Protein AF-A0A969AL25-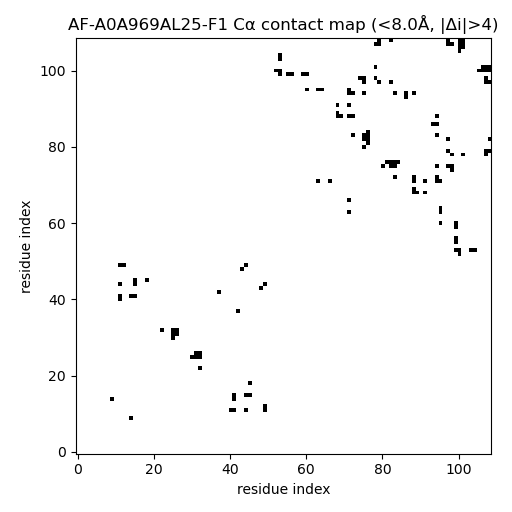F1 (afdb_monomer)

pLDDT: mean 87.38, std 8.8, range [52.94, 97.44]

Sequence (109 aa):
MDLLDPGERFDLKRYLAFADETIAAIRGRGRRVLIVGGTGLYLMGLLKGVFEGVPRDPALRERLAALPSTELHARLREVDPESAGRLHPNDRRRITRALEVFERAGRPL

Foldseek 3Di:
DDPDDPPDDDDLVNLLVVVVVVCCVQVVVVHDDDDDDDDPVNVCCNVPNDDPADDDDPVLLVVLVPDDLVVLLVVCCVQPVPVSVVDDSVPSVVSSSQVSRCVRVVHGD

Solvent-accessible surface area (backbone atoms only — not comparable to full-atom values): 6828 Å² total; per-residue (Å²): 137,83,90,66,61,94,87,57,92,80,51,68,69,60,51,44,55,54,48,52,56,51,49,50,59,40,44,76,69,78,44,87,87,83,90,79,84,76,58,72,69,52,54,45,32,68,76,72,48,70,84,87,63,74,77,88,53,69,71,58,50,54,62,57,65,75,46,53,46,68,58,52,37,51,54,33,38,77,69,30,48,68,58,41,73,73,46,59,54,84,46,51,72,61,50,52,49,40,48,54,33,24,78,73,68,78,42,65,123

Mean predicted aligned error: 8.53 Å

Secondary structure (DSSP, 8-state):
---S-TTS---HHHHHHHHHHHHHHHHHTT---------HHHHHHHHH---------HHHHHHHHTS-HHHHHHHHHHH-HHHHHHS-TT-HHHHHHHHHHHHHHSS--

Nearest PDB structures (foldseek):
  2zm5-assembly1_A  TM=8.257E-01  e=4.045E-06  Escherichia coli K-12
  3exa-assembly1_A  TM=4.984E-01  e=1.163E-05  Halalkalibacterium halodurans
  3d3q-assembly1_A  TM=4.489E-01  e=6.016E-05  Staphylococcus epidermidis ATCC 12228
  3eph-assembly1_A  TM=7.504E-01  e=3.881E-03  Saccharomyces cerevisiae

Radius of gyration: 18.37 Å; Cα contacts (8 Å, |Δi|>4): 78; chains: 1; bounding box: 35×25×52 Å

Structure (mmCIF, N/CA/C/O backbone):
data_AF-A0A969AL25-F1
#
_entry.id   AF-A0A969AL25-F1
#
loop_
_atom_site.group_PDB
_atom_site.id
_atom_site.type_symbol
_atom_site.label_atom_id
_atom_site.label_alt_id
_atom_site.label_comp_id
_atom_site.label_asym_id
_atom_site.label_entity_id
_atom_site.label_seq_id
_atom_site.pdbx_PDB_ins_code
_atom_site.Cartn_x
_atom_site.Cartn_y
_atom_site.Cartn_z
_atom_site.occupancy
_atom_site.B_iso_or_equiv
_atom_site.auth_seq_id
_atom_site.auth_comp_id
_atom_site.auth_asym_id
_atom_site.auth_atom_id
_atom_site.pdbx_PDB_model_num
ATOM 1 N N . MET A 1 1 ? 3.777 3.724 23.782 1.00 52.94 1 MET A N 1
ATOM 2 C CA . MET A 1 1 ? 2.806 2.711 23.320 1.00 52.94 1 MET A CA 1
ATOM 3 C C . MET A 1 1 ? 3.558 1.922 22.278 1.00 52.94 1 MET A C 1
ATOM 5 O O . MET A 1 1 ? 3.715 2.421 21.173 1.00 52.94 1 MET A O 1
ATOM 9 N N . ASP A 1 2 ? 4.089 0.771 22.677 1.00 71.19 2 ASP A N 1
ATOM 10 C CA . ASP A 1 2 ? 5.004 -0.042 21.873 1.00 71.19 2 ASP A CA 1
ATOM 11 C C . ASP A 1 2 ? 4.269 -1.323 21.488 1.00 71.19 2 ASP A C 1
ATOM 13 O O . ASP A 1 2 ? 4.306 -2.323 22.195 1.00 71.19 2 ASP A O 1
ATOM 17 N N . LEU A 1 3 ? 3.469 -1.229 20.426 1.00 72.62 3 LEU A N 1
ATOM 18 C CA . LEU A 1 3 ? 2.634 -2.338 19.953 1.00 72.62 3 LEU A CA 1
ATOM 19 C C . LEU A 1 3 ? 3.408 -3.332 19.079 1.00 72.62 3 LEU A C 1
ATOM 21 O O . LEU A 1 3 ? 2.911 -4.429 18.846 1.00 72.62 3 LEU A O 1
ATOM 25 N N . LEU A 1 4 ? 4.558 -2.925 18.538 1.00 79.06 4 LEU A N 1
ATOM 26 C CA . LEU A 1 4 ? 5.307 -3.663 17.524 1.00 79.06 4 LEU A CA 1
ATOM 27 C C . LEU A 1 4 ? 6.799 -3.415 17.703 1.00 79.06 4 LEU A C 1
ATOM 29 O O . LEU A 1 4 ? 7.208 -2.300 18.042 1.00 79.06 4 LEU A O 1
ATOM 33 N N . ASP A 1 5 ? 7.598 -4.426 17.380 1.00 84.44 5 ASP A N 1
ATOM 34 C CA . ASP A 1 5 ? 9.040 -4.259 17.252 1.00 84.44 5 ASP A CA 1
ATOM 35 C C . ASP A 1 5 ? 9.383 -3.383 16.031 1.00 84.44 5 ASP A C 1
ATOM 37 O O . ASP A 1 5 ? 8.709 -3.466 14.999 1.00 84.44 5 ASP A O 1
ATOM 41 N N . PRO A 1 6 ? 10.470 -2.588 16.065 1.00 78.50 6 PRO A N 1
ATOM 42 C CA . PRO A 1 6 ? 10.854 -1.712 14.951 1.00 78.50 6 PRO A CA 1
ATOM 43 C C . PRO A 1 6 ? 11.086 -2.431 13.611 1.00 78.50 6 PRO A C 1
ATOM 45 O O . PRO A 1 6 ? 11.002 -1.811 12.551 1.00 78.50 6 PRO A O 1
ATOM 48 N N . GLY A 1 7 ? 11.405 -3.730 13.646 1.00 81.12 7 GLY A N 1
ATOM 49 C CA . GLY A 1 7 ? 11.594 -4.561 12.453 1.00 81.12 7 GLY A CA 1
ATOM 50 C C . GLY A 1 7 ? 10.297 -5.134 11.878 1.00 81.12 7 GLY A C 1
ATOM 51 O O . GLY A 1 7 ? 10.303 -5.706 10.784 1.00 81.12 7 GLY A O 1
ATOM 52 N N . GLU A 1 8 ? 9.184 -5.005 12.594 1.00 80.56 8 GLU A N 1
ATOM 53 C CA . GLU A 1 8 ? 7.931 -5.618 12.202 1.00 80.56 8 GLU A CA 1
ATOM 54 C C . GLU A 1 8 ? 7.212 -4.775 11.144 1.00 80.56 8 GLU A C 1
ATOM 56 O O . GLU A 1 8 ? 7.039 -3.560 11.264 1.00 80.56 8 GLU A O 1
ATOM 61 N N . ARG A 1 9 ? 6.756 -5.423 10.066 1.00 78.62 9 ARG A N 1
ATOM 62 C CA . ARG A 1 9 ? 5.987 -4.719 9.038 1.00 78.62 9 ARG A CA 1
ATOM 63 C C . ARG A 1 9 ? 4.616 -4.347 9.582 1.00 78.62 9 ARG A C 1
ATOM 65 O O . ARG A 1 9 ? 3.813 -5.223 9.911 1.00 78.62 9 ARG A O 1
ATOM 72 N N . PHE A 1 10 ? 4.326 -3.053 9.559 1.00 81.69 10 PHE A N 1
ATOM 73 C CA . PHE A 1 10 ? 3.008 -2.520 9.858 1.00 81.69 10 PHE A CA 1
ATOM 74 C C . PHE A 1 10 ? 2.435 -1.802 8.647 1.00 81.69 10 PHE A C 1
ATOM 76 O O . PHE A 1 10 ? 3.020 -0.849 8.131 1.00 81.69 10 PHE A O 1
ATOM 83 N N . ASP A 1 11 ? 1.300 -2.297 8.167 1.00 84.56 11 ASP A N 1
ATOM 84 C CA . ASP A 1 11 ? 0.579 -1.715 7.049 1.00 84.56 11 ASP A CA 1
ATOM 85 C C . ASP A 1 11 ? -0.826 -1.275 7.466 1.00 84.56 11 ASP A C 1
ATOM 87 O O . ASP A 1 11 ? -1.283 -1.492 8.591 1.00 84.56 11 ASP A O 1
ATOM 91 N N . LEU A 1 12 ? -1.516 -0.629 6.527 1.00 85.38 12 LEU A N 1
ATOM 92 C CA . LEU A 1 12 ? -2.858 -0.109 6.746 1.00 85.38 12 LEU A CA 1
ATOM 93 C C . LEU A 1 12 ? -3.847 -1.207 7.160 1.00 85.38 12 LEU A C 1
ATOM 95 O O . LEU A 1 12 ? -4.712 -0.956 7.990 1.00 85.38 12 LEU A O 1
ATOM 99 N N . LYS A 1 13 ? -3.714 -2.424 6.619 1.00 85.19 13 LYS A N 1
ATOM 100 C CA . LYS A 1 13 ? -4.631 -3.523 6.931 1.00 85.19 13 LYS A CA 1
ATOM 101 C C . LYS A 1 13 ? -4.476 -3.957 8.387 1.00 85.19 13 LYS A C 1
ATOM 103 O O . LYS A 1 13 ? -5.483 -4.093 9.078 1.00 85.19 13 LYS A O 1
ATOM 108 N N . ARG A 1 14 ? -3.235 -4.118 8.867 1.00 87.62 14 ARG A N 1
ATOM 109 C CA . ARG A 1 14 ? -2.975 -4.420 10.286 1.00 87.62 14 ARG A CA 1
ATOM 110 C C . ARG A 1 14 ? -3.496 -3.310 11.193 1.00 87.62 14 ARG A C 1
ATOM 112 O O . ARG A 1 14 ? -4.154 -3.610 12.182 1.00 87.62 14 ARG A O 1
ATOM 119 N N . TYR A 1 15 ? -3.256 -2.046 10.845 1.00 89.19 15 TYR A N 1
ATOM 120 C CA . TYR A 1 15 ? -3.769 -0.924 11.630 1.00 89.19 15 TYR A CA 1
ATOM 12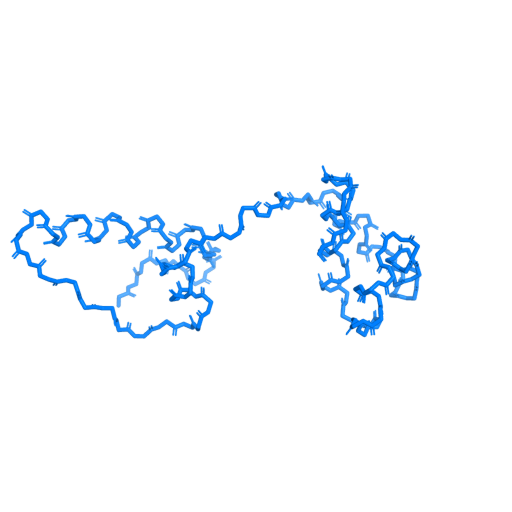1 C C . TYR A 1 15 ? -5.286 -0.944 11.789 1.00 89.19 15 TYR A C 1
ATOM 123 O O . TYR A 1 15 ? -5.770 -0.724 12.894 1.00 89.19 15 TYR A O 1
ATOM 131 N N . LEU A 1 16 ? -6.029 -1.207 10.714 1.00 89.50 16 LEU A N 1
ATOM 132 C CA . LEU A 1 16 ? -7.489 -1.205 10.776 1.00 89.50 16 LEU A CA 1
ATOM 133 C C . LEU A 1 16 ? -8.037 -2.331 11.637 1.00 89.50 16 LEU A C 1
ATOM 135 O O . LEU A 1 16 ? -8.919 -2.069 12.442 1.00 89.50 16 LEU A O 1
ATOM 139 N N . ALA A 1 17 ? -7.453 -3.529 11.554 1.00 89.69 17 ALA A N 1
ATOM 140 C CA . ALA A 1 17 ? -7.825 -4.626 12.443 1.00 89.69 17 ALA A CA 1
ATOM 141 C C . ALA A 1 17 ? -7.654 -4.232 13.923 1.00 89.69 17 ALA A C 1
ATOM 143 O O . ALA A 1 17 ? -8.592 -4.342 14.710 1.00 89.69 17 ALA A O 1
ATOM 144 N N . PHE A 1 18 ? -6.495 -3.667 14.286 1.00 90.75 18 PHE A N 1
ATOM 145 C CA . PHE A 1 18 ? -6.261 -3.175 15.649 1.00 90.75 18 PHE A CA 1
ATOM 146 C C . PHE A 1 18 ? -7.210 -2.039 16.044 1.00 90.75 18 PHE A C 1
ATOM 148 O O . PHE A 1 18 ? -7.676 -1.981 17.187 1.00 90.75 18 PHE A O 1
ATOM 155 N N . ALA A 1 19 ? -7.480 -1.111 15.125 1.00 91.38 19 ALA A N 1
ATOM 156 C CA . ALA A 1 19 ? -8.374 0.009 15.370 1.00 91.38 19 ALA A CA 1
ATOM 157 C C . ALA A 1 19 ? -9.806 -0.476 15.629 1.00 91.38 19 ALA A C 1
ATOM 159 O O . ALA A 1 19 ? -10.410 -0.039 16.607 1.00 91.38 19 ALA A O 1
ATOM 160 N N . ASP A 1 20 ? -10.319 -1.406 14.823 1.00 92.00 20 ASP A N 1
ATOM 161 C CA . ASP A 1 20 ? -11.667 -1.961 14.952 1.00 92.00 20 ASP A CA 1
ATOM 162 C C . ASP A 1 20 ? -11.850 -2.695 16.285 1.00 92.00 20 ASP A C 1
ATOM 164 O O . ASP A 1 20 ? -12.805 -2.416 17.018 1.00 92.00 20 ASP A O 1
ATOM 168 N N . GLU A 1 21 ? -10.896 -3.554 16.659 1.00 94.25 21 GLU A N 1
ATOM 169 C CA . GLU A 1 21 ? -10.892 -4.243 17.956 1.00 94.25 21 GLU A CA 1
ATOM 170 C C . GLU A 1 21 ? -10.889 -3.246 19.125 1.00 94.25 21 GLU A C 1
ATOM 172 O O . GLU A 1 21 ? -11.690 -3.343 20.062 1.00 94.25 21 GLU A O 1
ATOM 177 N N . THR A 1 22 ? -10.028 -2.229 19.049 1.00 93.69 22 THR A N 1
ATOM 178 C CA . THR A 1 22 ? -9.902 -1.203 20.092 1.00 93.69 22 THR A CA 1
ATOM 179 C C . THR A 1 22 ? -11.173 -0.357 20.205 1.00 93.69 22 THR A C 1
ATOM 181 O O . THR A 1 22 ? -11.648 -0.076 21.311 1.00 93.69 22 THR A O 1
ATOM 184 N N . ILE A 1 23 ? -11.763 0.031 19.072 1.00 94.56 23 ILE A N 1
ATOM 185 C CA . ILE A 1 23 ? -13.012 0.796 19.005 1.00 94.56 23 ILE A CA 1
ATOM 186 C C . ILE A 1 23 ? -14.156 -0.011 19.615 1.00 94.56 23 ILE A C 1
ATOM 188 O O . ILE A 1 23 ? -14.901 0.526 20.442 1.00 94.56 23 ILE A O 1
ATOM 192 N N . ALA A 1 24 ? -14.280 -1.291 19.254 1.00 95.31 24 ALA A N 1
ATOM 193 C CA . ALA A 1 24 ? -15.292 -2.186 19.801 1.00 95.31 24 ALA A CA 1
ATOM 194 C C . ALA A 1 24 ? -15.149 -2.323 21.325 1.00 95.31 24 ALA A C 1
ATOM 196 O O . ALA A 1 24 ? -16.127 -2.140 22.052 1.00 95.31 24 ALA A O 1
ATOM 197 N N . ALA A 1 25 ? -13.928 -2.525 21.830 1.00 96.88 25 ALA A N 1
ATOM 198 C CA . ALA A 1 25 ? -13.658 -2.633 23.264 1.00 96.88 25 ALA A CA 1
ATOM 199 C C . ALA A 1 25 ? -13.945 -1.331 24.043 1.00 96.88 25 ALA A C 1
ATOM 201 O O . ALA A 1 25 ? -14.389 -1.360 25.193 1.00 96.88 25 ALA A O 1
ATOM 202 N N . ILE A 1 26 ? -13.691 -0.155 23.458 1.00 96.69 26 ILE A N 1
ATOM 203 C CA . ILE A 1 26 ? -14.030 1.140 24.077 1.00 96.69 26 ILE A CA 1
ATOM 204 C C . ILE A 1 26 ? -15.550 1.346 24.103 1.00 96.69 26 ILE A C 1
ATOM 206 O O . ILE A 1 26 ? -16.102 1.710 25.146 1.00 96.69 26 ILE A O 1
ATOM 210 N N . ARG A 1 27 ? -16.234 1.073 22.987 1.00 96.19 27 ARG A N 1
ATOM 211 C CA . ARG A 1 27 ? -17.694 1.205 22.881 1.00 96.19 27 ARG A CA 1
ATOM 212 C C . ARG A 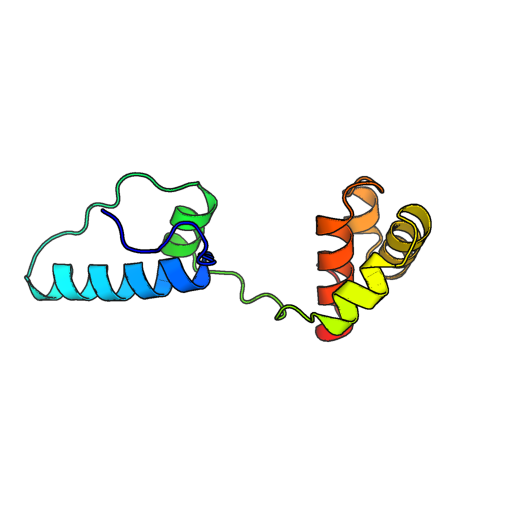1 27 ? -18.431 0.220 23.783 1.00 96.19 27 ARG A C 1
ATOM 214 O O . ARG A 1 27 ? -19.395 0.618 24.426 1.00 96.19 27 ARG A O 1
ATOM 221 N N . GLY A 1 28 ? -17.937 -1.013 23.911 1.00 97.25 28 GLY A N 1
ATOM 222 C CA . GLY A 1 28 ? -18.481 -2.023 24.826 1.00 97.25 28 GLY A CA 1
ATOM 223 C C . GLY A 1 28 ? -18.444 -1.599 26.298 1.00 97.25 28 GLY A C 1
ATOM 224 O O . GLY A 1 28 ?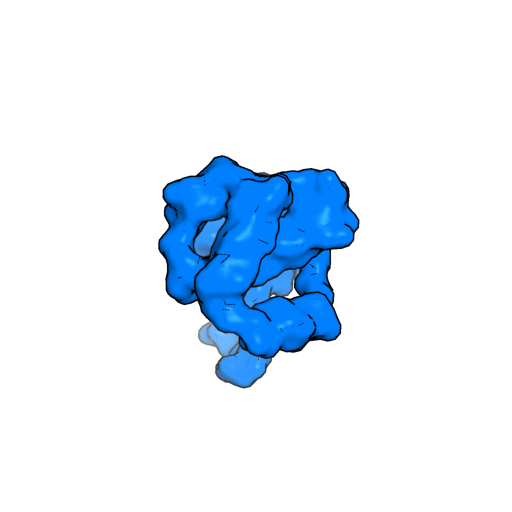 -19.259 -2.048 27.094 1.00 97.25 28 GLY A O 1
ATOM 225 N N . ARG A 1 29 ? -17.557 -0.660 26.657 1.00 97.44 29 ARG A N 1
ATOM 226 C CA . ARG A 1 29 ? -17.494 -0.028 27.988 1.00 97.44 29 ARG A CA 1
ATOM 227 C C . ARG A 1 29 ? -18.362 1.235 28.111 1.00 97.44 29 ARG A C 1
ATOM 229 O O . ARG A 1 29 ? -18.221 1.976 29.082 1.00 97.44 29 ARG A O 1
ATOM 236 N N . GLY A 1 30 ? -19.204 1.536 27.118 1.00 97.00 30 GLY A N 1
ATOM 237 C CA . GLY A 1 30 ? -20.063 2.726 27.089 1.00 97.00 30 GLY A CA 1
ATOM 238 C C . GLY A 1 30 ? -19.303 4.046 26.916 1.00 97.00 30 GLY A C 1
ATOM 239 O O . GLY A 1 30 ? -19.801 5.104 27.300 1.00 97.00 30 GLY A O 1
ATOM 240 N N . ARG A 1 31 ? -18.072 4.013 26.387 1.00 97.12 31 ARG A N 1
ATOM 241 C CA . ARG A 1 31 ? -17.225 5.203 26.212 1.00 97.12 31 ARG A CA 1
ATOM 242 C C . ARG A 1 31 ? -17.164 5.635 24.747 1.00 97.12 31 ARG A C 1
ATOM 244 O O . ARG A 1 31 ? -17.319 4.833 23.829 1.00 97.12 31 ARG A O 1
ATOM 251 N N . ARG A 1 32 ? -16.906 6.929 24.531 1.00 94.94 32 ARG A N 1
ATOM 252 C CA . ARG A 1 32 ? -16.650 7.496 23.197 1.00 94.94 32 ARG A CA 1
ATOM 253 C C . ARG A 1 32 ? -15.186 7.295 22.809 1.00 94.94 32 ARG A C 1
ATOM 255 O O . ARG A 1 32 ? -14.308 7.369 23.663 1.00 94.94 32 ARG A O 1
ATOM 262 N N . VAL A 1 33 ? -14.942 7.076 21.519 1.00 93.81 33 VAL A N 1
ATOM 263 C CA . VAL A 1 33 ? -13.594 6.950 20.952 1.00 93.81 33 VAL A CA 1
ATOM 264 C C . VAL A 1 33 ? -13.113 8.321 20.485 1.00 93.81 33 VAL A C 1
ATOM 266 O O . VAL A 1 33 ? -13.838 9.011 19.770 1.00 93.81 33 VAL A O 1
ATOM 269 N N . LEU A 1 34 ? -11.886 8.686 20.854 1.00 92.12 34 LEU A N 1
ATOM 270 C CA . LEU A 1 34 ? -11.153 9.818 20.292 1.00 92.12 34 LEU A CA 1
ATOM 271 C C . LEU A 1 34 ? -9.899 9.278 19.598 1.00 92.12 34 LEU A C 1
ATOM 273 O O . LEU A 1 34 ? -9.071 8.637 20.239 1.00 92.12 34 LEU A O 1
ATOM 277 N N . ILE A 1 35 ? -9.773 9.530 18.297 1.00 88.56 35 ILE A N 1
ATOM 278 C CA . ILE A 1 35 ? -8.601 9.142 17.507 1.00 88.56 35 ILE A CA 1
ATOM 279 C C . ILE A 1 35 ? -7.662 10.347 17.457 1.00 88.56 35 ILE A C 1
ATOM 281 O O . ILE A 1 35 ? -8.077 11.433 17.056 1.00 88.56 35 ILE A O 1
ATOM 285 N N . VAL A 1 36 ? -6.411 10.158 17.878 1.00 88.81 36 VAL A N 1
ATOM 286 C CA . VAL A 1 36 ? -5.386 11.210 17.922 1.00 88.81 36 VAL A CA 1
ATOM 287 C C . VAL A 1 36 ? -4.168 10.753 17.123 1.00 88.81 36 VAL A C 1
ATOM 289 O O . VAL A 1 36 ? -3.689 9.636 17.302 1.00 88.81 36 VAL A O 1
ATOM 292 N N . GLY A 1 37 ? -3.657 11.626 16.255 1.00 83.69 37 GLY A N 1
ATOM 293 C CA . GLY A 1 37 ? -2.517 11.330 15.386 1.00 83.69 37 GLY A CA 1
ATOM 294 C C . GLY A 1 37 ? -2.883 10.526 14.133 1.00 83.69 37 GLY A C 1
ATOM 295 O O . GLY A 1 37 ? -4.032 10.510 13.694 1.00 83.69 37 GLY A O 1
ATOM 296 N N . GLY A 1 38 ? -1.872 9.874 13.552 1.00 70.25 38 GLY A N 1
ATOM 297 C CA . GLY A 1 38 ? -1.971 9.123 12.298 1.00 70.25 38 GLY A CA 1
ATOM 298 C C . GLY A 1 38 ? -1.499 9.923 11.080 1.00 70.25 38 GLY A C 1
ATOM 299 O O . GLY A 1 38 ? -1.682 11.134 10.990 1.00 70.25 38 GLY A O 1
ATOM 300 N N . THR A 1 39 ? -0.876 9.241 10.117 1.00 72.62 39 THR A N 1
ATOM 301 C CA . THR A 1 39 ? -0.661 9.823 8.783 1.00 72.62 39 THR A CA 1
ATOM 302 C C . THR A 1 39 ? -1.977 9.769 8.007 1.00 72.62 39 THR A C 1
ATOM 304 O O . THR A 1 39 ? -2.786 8.866 8.227 1.00 72.62 39 THR A O 1
ATOM 307 N N . GLY A 1 40 ? -2.210 10.719 7.093 1.00 79.62 40 GLY A N 1
ATOM 308 C CA . GLY A 1 40 ? -3.503 10.870 6.408 1.00 79.62 40 GLY A CA 1
ATOM 309 C C . GLY A 1 40 ? -4.051 9.575 5.793 1.00 79.62 40 GLY A C 1
ATOM 310 O O . GLY A 1 40 ? -5.252 9.346 5.833 1.00 79.62 40 GLY A O 1
ATOM 311 N N . LEU A 1 41 ? -3.177 8.679 5.320 1.00 81.94 41 LEU A N 1
ATOM 312 C CA . LEU A 1 41 ? -3.553 7.364 4.792 1.00 81.94 41 LEU A CA 1
ATOM 313 C C . LEU A 1 41 ? -4.299 6.482 5.812 1.00 81.94 41 LEU A C 1
ATOM 315 O O . LEU A 1 41 ? -5.273 5.829 5.452 1.00 81.94 41 LEU A O 1
ATOM 319 N N . TYR A 1 42 ? -3.850 6.460 7.067 1.00 86.00 42 TYR A N 1
ATOM 320 C CA . TYR A 1 42 ? -4.393 5.588 8.111 1.00 86.00 42 TYR A CA 1
ATOM 321 C C . TYR A 1 42 ? -5.766 6.062 8.572 1.00 86.00 42 TYR A C 1
ATOM 323 O O . TYR A 1 42 ? -6.710 5.277 8.631 1.00 86.00 42 TYR A O 1
ATOM 331 N N . LEU A 1 43 ? -5.895 7.372 8.799 1.00 85.81 43 LEU A N 1
ATOM 332 C CA . LEU A 1 43 ? -7.177 7.982 9.130 1.00 85.81 43 LEU A CA 1
ATOM 333 C C . LEU A 1 43 ? -8.176 7.827 7.978 1.00 85.81 43 LEU A C 1
ATOM 335 O O . LEU A 1 43 ? -9.336 7.497 8.204 1.00 85.81 43 LEU A O 1
ATOM 339 N N . MET A 1 44 ? -7.723 8.007 6.736 1.00 83.19 44 MET A N 1
ATOM 340 C CA . MET A 1 44 ? -8.565 7.800 5.558 1.00 83.19 44 MET A CA 1
ATOM 341 C C . MET A 1 44 ? -9.026 6.351 5.428 1.00 83.19 44 MET A C 1
ATOM 343 O O . MET A 1 44 ? -10.205 6.133 5.170 1.00 83.19 44 MET A O 1
ATOM 347 N N . GLY A 1 45 ? -8.141 5.377 5.654 1.00 85.06 45 GLY A N 1
ATOM 348 C CA . GLY A 1 45 ? -8.521 3.965 5.661 1.00 85.06 45 GLY A CA 1
ATOM 349 C C . GLY A 1 45 ? -9.556 3.639 6.738 1.00 85.06 45 GLY A C 1
ATOM 350 O O . GLY A 1 45 ? -10.472 2.869 6.481 1.00 85.06 45 GLY A O 1
ATOM 351 N N . LEU A 1 46 ? -9.460 4.265 7.914 1.00 87.00 46 LEU A N 1
ATOM 352 C CA . LEU A 1 46 ? -10.402 4.038 9.014 1.00 87.00 46 LEU A CA 1
ATOM 353 C C . LEU A 1 46 ? -11.770 4.674 8.754 1.00 87.00 46 LEU A C 1
ATOM 355 O O . LEU A 1 46 ? -12.798 4.104 9.098 1.00 87.00 46 LEU A O 1
ATOM 359 N N . LEU A 1 47 ? -11.788 5.856 8.138 1.00 84.50 47 LEU A N 1
ATOM 360 C CA . LEU A 1 47 ? -13.025 6.588 7.863 1.00 84.50 47 LEU A CA 1
ATOM 361 C C . LEU A 1 47 ? -13.738 6.116 6.593 1.00 84.50 47 LEU A C 1
ATOM 363 O O . LEU A 1 47 ? -14.960 6.211 6.518 1.00 84.50 47 LEU A O 1
ATOM 367 N N . LYS A 1 48 ? -12.990 5.676 5.575 1.00 81.19 48 LYS A N 1
ATOM 368 C CA . LYS A 1 48 ? -13.521 5.376 4.234 1.00 81.19 48 LYS A CA 1
ATOM 369 C C . LYS A 1 48 ? -13.357 3.915 3.813 1.00 81.19 48 LYS A C 1
ATOM 371 O O . LYS A 1 48 ? -13.770 3.565 2.711 1.00 81.19 48 LYS A O 1
ATOM 376 N N . GLY A 1 49 ? -12.764 3.079 4.663 1.00 71.62 49 GLY A N 1
ATOM 377 C CA . GLY A 1 49 ? -12.325 1.740 4.290 1.00 71.62 49 GLY A CA 1
ATOM 378 C C . GLY A 1 49 ? -11.057 1.765 3.431 1.00 71.62 49 GLY A C 1
ATOM 379 O O . GLY A 1 49 ? -10.577 2.816 2.994 1.00 71.62 49 GLY A O 1
ATOM 380 N N . VAL A 1 50 ? -10.492 0.584 3.183 1.00 67.88 50 VAL A N 1
ATOM 381 C CA . VAL A 1 50 ? -9.364 0.423 2.255 1.00 67.88 50 VAL A CA 1
ATOM 382 C C . VAL A 1 50 ? -9.906 0.002 0.907 1.00 67.88 50 VAL A C 1
ATOM 384 O O . VAL A 1 50 ? -10.755 -0.880 0.826 1.00 67.88 50 VAL A O 1
ATOM 387 N N . PHE A 1 51 ? -9.357 0.568 -0.163 1.00 64.62 51 PHE A N 1
ATOM 388 C CA . PHE A 1 51 ? -9.467 -0.073 -1.463 1.00 64.62 51 PHE A CA 1
ATOM 389 C C . PHE A 1 51 ? -8.814 -1.458 -1.361 1.00 64.62 51 PHE A C 1
ATOM 391 O O . PHE A 1 51 ? -7.598 -1.547 -1.165 1.00 64.62 51 PHE A O 1
ATOM 398 N N . GLU A 1 52 ? -9.602 -2.531 -1.458 1.00 60.19 52 GLU A N 1
ATOM 399 C CA . GLU A 1 52 ? -9.098 -3.903 -1.551 1.00 60.19 52 GLU A CA 1
ATOM 400 C C . GLU A 1 52 ? -8.378 -4.077 -2.891 1.00 60.19 52 GLU A C 1
ATOM 402 O O . GLU A 1 52 ? -8.900 -4.582 -3.881 1.00 60.19 52 GLU A O 1
ATOM 407 N N . GLY A 1 53 ? -7.158 -3.553 -2.951 1.00 64.00 53 GLY A N 1
ATOM 408 C CA . GLY A 1 53 ? -6.306 -3.692 -4.110 1.00 64.00 53 GLY A CA 1
ATOM 409 C C . GLY A 1 53 ? -5.861 -5.139 -4.269 1.00 64.00 53 GLY A C 1
ATOM 410 O O . GLY A 1 53 ? -5.770 -5.898 -3.307 1.00 64.00 53 GLY A O 1
ATOM 411 N N . VAL A 1 54 ? -5.481 -5.479 -5.495 1.00 74.19 54 VAL A N 1
ATOM 412 C CA . VAL A 1 54 ? -4.825 -6.746 -5.825 1.00 74.19 54 VAL A CA 1
ATOM 413 C C . VAL A 1 54 ? -3.703 -7.059 -4.815 1.00 74.19 54 VAL A C 1
ATOM 415 O O . VAL A 1 54 ? -2.884 -6.166 -4.552 1.00 74.19 54 VAL A O 1
ATOM 418 N N . PRO A 1 55 ? -3.621 -8.282 -4.256 1.00 77.94 55 PRO A N 1
ATOM 419 C CA . PRO A 1 55 ? -2.517 -8.691 -3.391 1.00 77.94 55 PRO A CA 1
ATOM 420 C C . PRO A 1 55 ? -1.149 -8.499 -4.056 1.00 77.94 55 PRO A C 1
ATOM 422 O O . PRO A 1 55 ? -1.027 -8.511 -5.278 1.00 77.94 55 PRO A O 1
ATOM 425 N N . ARG A 1 56 ? -0.097 -8.323 -3.253 1.00 82.00 56 ARG A N 1
ATOM 426 C CA . ARG A 1 56 ? 1.264 -8.301 -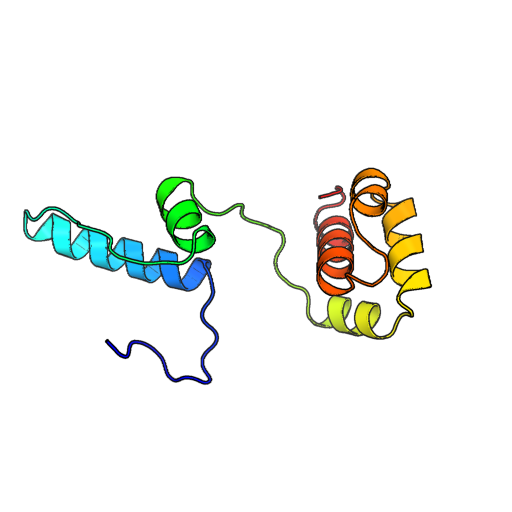3.803 1.00 82.00 56 ARG A CA 1
ATOM 427 C C . ARG A 1 56 ? 1.669 -9.684 -4.296 1.00 82.00 56 ARG A C 1
ATOM 429 O O . ARG A 1 56 ? 1.421 -10.667 -3.606 1.00 82.00 56 ARG A O 1
ATOM 436 N N . ASP A 1 57 ? 2.386 -9.719 -5.410 1.00 86.69 57 ASP A N 1
ATOM 437 C CA . ASP A 1 57 ? 3.017 -10.919 -5.949 1.00 86.69 57 ASP A CA 1
ATOM 438 C C . ASP A 1 57 ? 4.548 -10.768 -5.904 1.00 86.69 57 ASP A C 1
ATOM 440 O O . ASP A 1 57 ? 5.120 -10.022 -6.706 1.00 86.69 57 ASP A O 1
ATOM 444 N N . PRO A 1 58 ? 5.233 -11.437 -4.956 1.00 89.75 58 PRO A N 1
ATOM 445 C CA . PRO A 1 58 ? 6.685 -11.361 -4.833 1.00 89.75 58 PRO A CA 1
ATOM 446 C C . PRO A 1 58 ? 7.432 -11.797 -6.100 1.00 89.75 58 PRO A C 1
ATOM 448 O O . PRO A 1 58 ? 8.348 -11.096 -6.520 1.00 89.75 58 PRO A O 1
ATOM 451 N N . ALA A 1 59 ? 7.006 -12.888 -6.744 1.00 91.44 59 ALA A N 1
ATOM 452 C CA . ALA A 1 59 ? 7.684 -13.429 -7.922 1.00 91.44 59 ALA A CA 1
ATOM 453 C C . ALA A 1 59 ? 7.540 -12.491 -9.129 1.00 91.44 59 ALA A C 1
ATOM 455 O O . ALA A 1 59 ? 8.499 -12.246 -9.866 1.00 91.44 59 ALA A O 1
ATOM 456 N N . LEU A 1 60 ? 6.354 -11.899 -9.305 1.00 90.50 60 LEU A N 1
ATOM 457 C CA . LEU A 1 60 ? 6.149 -10.870 -10.323 1.00 90.50 60 LEU A CA 1
ATOM 458 C C . LEU A 1 60 ? 7.002 -9.628 -10.044 1.00 90.50 60 LEU A C 1
ATOM 460 O O . LEU A 1 60 ? 7.623 -9.077 -10.952 1.00 90.50 60 LEU A O 1
ATOM 464 N N . ARG A 1 61 ? 7.076 -9.188 -8.785 1.00 92.62 61 ARG A N 1
ATOM 465 C CA . ARG A 1 61 ? 7.889 -8.027 -8.405 1.00 92.62 61 ARG A CA 1
ATOM 466 C C . ARG A 1 61 ? 9.373 -8.248 -8.642 1.00 92.62 61 ARG A C 1
ATOM 468 O O . ARG A 1 61 ? 10.028 -7.310 -9.079 1.00 92.62 61 ARG A O 1
ATOM 475 N N . GLU A 1 62 ? 9.891 -9.443 -8.387 1.00 93.81 62 GLU A N 1
ATOM 476 C CA . GLU A 1 62 ? 11.283 -9.789 -8.692 1.00 93.81 62 GLU A CA 1
ATOM 477 C C . GLU A 1 62 ? 11.552 -9.739 -10.197 1.00 93.81 62 GLU A C 1
ATOM 479 O O . GLU A 1 62 ? 12.494 -9.073 -10.632 1.00 93.81 62 GLU A O 1
ATOM 484 N N . ARG A 1 63 ? 10.668 -10.336 -11.007 1.00 93.00 63 ARG A N 1
ATOM 485 C CA . ARG A 1 63 ? 10.747 -10.254 -12.474 1.00 93.00 63 ARG A CA 1
ATOM 486 C C . ARG A 1 63 ? 10.747 -8.811 -12.975 1.00 93.00 63 ARG A C 1
ATOM 488 O O . ARG A 1 63 ? 11.567 -8.448 -13.810 1.00 93.00 63 ARG A O 1
ATOM 495 N N . LEU A 1 64 ? 9.834 -7.983 -12.467 1.00 92.06 64 LEU A N 1
ATOM 496 C CA . LEU A 1 64 ? 9.730 -6.573 -12.845 1.00 92.06 64 LEU A CA 1
ATOM 497 C C . LEU A 1 64 ? 10.921 -5.750 -12.331 1.00 92.06 64 LEU A C 1
ATOM 499 O O . LEU A 1 64 ? 11.363 -4.819 -13.001 1.00 92.06 64 LEU A O 1
ATOM 503 N N . ALA A 1 65 ? 11.475 -6.092 -11.167 1.00 90.56 65 ALA A N 1
ATOM 504 C CA . ALA A 1 65 ? 12.632 -5.408 -10.600 1.00 90.56 65 ALA A CA 1
ATOM 505 C C . ALA A 1 65 ? 13.901 -5.591 -11.443 1.00 90.56 65 ALA A C 1
ATOM 507 O O . ALA A 1 65 ? 14.723 -4.674 -11.466 1.00 90.56 65 ALA A O 1
ATOM 508 N N . ALA A 1 66 ? 14.028 -6.712 -12.159 1.00 93.25 66 ALA A N 1
ATOM 509 C CA . ALA A 1 66 ? 15.141 -6.978 -13.068 1.00 93.25 66 ALA A CA 1
ATOM 510 C C . ALA A 1 66 ? 15.118 -6.114 -14.346 1.00 93.25 66 ALA A C 1
ATOM 512 O O . ALA A 1 66 ? 16.143 -5.984 -15.011 1.00 93.25 66 ALA A O 1
ATOM 513 N N . LEU A 1 67 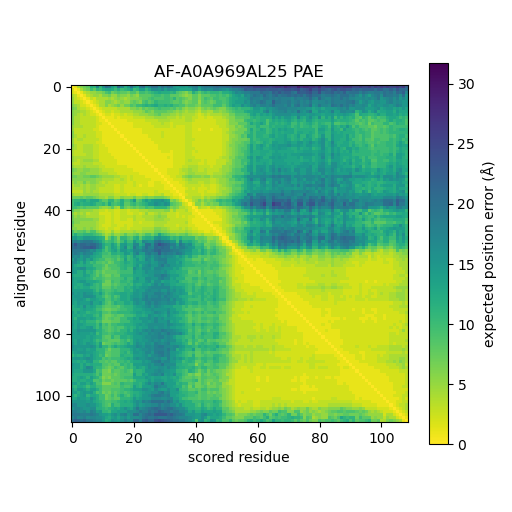? 13.978 -5.501 -14.690 1.00 91.69 67 LEU A N 1
ATOM 514 C CA . LEU A 1 67 ? 13.844 -4.707 -15.913 1.00 91.69 67 LEU A CA 1
ATOM 515 C C . LEU A 1 67 ? 14.384 -3.275 -15.743 1.00 91.69 67 LEU A C 1
ATOM 517 O O . LEU A 1 67 ? 14.148 -2.643 -14.701 1.00 91.69 67 LEU A O 1
ATOM 521 N N . PRO A 1 68 ? 15.028 -2.694 -16.774 1.00 93.62 68 PRO A N 1
ATOM 522 C CA . PRO A 1 68 ? 15.359 -1.272 -16.809 1.00 93.62 68 PRO A CA 1
ATOM 523 C C . PRO A 1 68 ? 14.113 -0.392 -16.637 1.00 93.62 68 PRO A C 1
ATOM 525 O O . PRO A 1 68 ? 13.016 -0.751 -17.056 1.00 93.62 68 PRO A O 1
ATOM 528 N N . SER A 1 69 ? 14.260 0.790 -16.030 1.00 91.12 69 SER A N 1
ATOM 529 C CA . SER A 1 69 ? 13.119 1.694 -15.779 1.00 91.12 69 SER A CA 1
ATOM 530 C C . SER A 1 69 ? 12.415 2.139 -17.061 1.00 91.12 69 SER A C 1
ATOM 532 O O . SER A 1 69 ? 11.200 2.302 -17.070 1.00 91.12 69 SER A O 1
ATOM 534 N N . THR A 1 70 ? 13.172 2.301 -18.145 1.00 91.69 70 THR A N 1
ATOM 535 C CA . THR A 1 70 ? 12.650 2.640 -19.473 1.00 91.69 70 THR A CA 1
ATOM 536 C C . THR A 1 70 ? 11.749 1.541 -20.022 1.00 91.69 70 THR A C 1
ATOM 538 O O . THR A 1 70 ? 10.654 1.835 -20.491 1.00 91.69 70 THR A O 1
ATOM 541 N N . GLU A 1 71 ? 12.166 0.279 -19.906 1.00 94.12 71 GLU A N 1
ATOM 542 C CA . GLU A 1 71 ? 11.365 -0.871 -20.330 1.00 94.12 71 GLU A CA 1
ATOM 543 C C . GLU A 1 71 ? 10.120 -1.031 -19.452 1.00 94.12 71 GLU A C 1
ATOM 545 O O . GLU A 1 71 ? 9.020 -1.243 -19.955 1.00 94.12 71 GLU A O 1
ATOM 550 N N . LEU A 1 72 ? 10.267 -0.852 -18.138 1.00 94.62 72 LEU A N 1
ATOM 551 C CA . LEU A 1 72 ? 9.155 -0.909 -17.194 1.00 94.62 72 LEU A CA 1
ATOM 552 C C . LEU A 1 72 ? 8.078 0.144 -17.518 1.00 94.62 72 LEU A C 1
ATOM 554 O O . LEU A 1 72 ? 6.883 -0.148 -17.489 1.00 94.62 72 LEU A O 1
ATOM 558 N N . HIS A 1 73 ? 8.502 1.369 -17.841 1.00 96.12 73 HIS A N 1
ATOM 559 C CA . HIS A 1 73 ? 7.603 2.460 -18.219 1.00 96.12 73 HIS A CA 1
ATOM 560 C C . HIS A 1 73 ? 6.970 2.240 -19.597 1.00 96.12 73 HIS A C 1
ATOM 562 O O . HIS A 1 73 ? 5.782 2.508 -19.761 1.00 96.12 73 HIS A O 1
ATOM 568 N N . ALA A 1 74 ? 7.719 1.692 -20.559 1.00 95.19 74 ALA A N 1
ATOM 569 C CA . ALA A 1 74 ? 7.184 1.323 -21.869 1.00 95.19 74 ALA A CA 1
ATOM 570 C C . ALA A 1 74 ? 6.070 0.273 -21.746 1.00 95.19 74 ALA A C 1
ATOM 572 O O . ALA A 1 74 ? 4.978 0.487 -22.266 1.00 95.19 74 ALA A O 1
ATOM 573 N N . ARG A 1 75 ? 6.292 -0.787 -20.957 1.00 94.94 75 ARG A N 1
ATOM 574 C CA . ARG A 1 75 ? 5.255 -1.790 -20.661 1.00 94.94 75 ARG A CA 1
ATOM 575 C C . ARG A 1 75 ? 4.027 -1.170 -20.005 1.00 94.94 75 ARG A C 1
ATOM 577 O O . ARG A 1 75 ? 2.907 -1.516 -20.358 1.00 94.94 75 ARG A O 1
ATOM 584 N N . LEU A 1 76 ? 4.218 -0.235 -19.069 1.00 9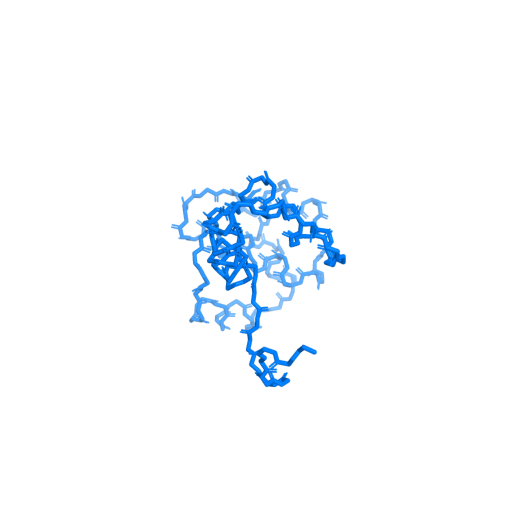5.69 76 LEU A N 1
ATOM 585 C CA . LEU A 1 76 ? 3.090 0.473 -18.461 1.00 95.69 76 LEU A CA 1
ATOM 586 C C . LEU A 1 76 ? 2.308 1.275 -19.503 1.00 95.69 76 LEU A C 1
ATOM 588 O O . LEU A 1 76 ? 1.087 1.264 -19.468 1.00 95.69 76 LEU A O 1
ATOM 592 N N . ARG A 1 77 ? 2.987 1.938 -20.442 1.00 96.06 77 ARG A N 1
ATOM 593 C CA . ARG A 1 77 ? 2.336 2.721 -21.499 1.00 96.06 77 ARG A CA 1
ATOM 594 C C . ARG A 1 77 ? 1.461 1.868 -22.419 1.00 96.06 77 ARG A C 1
ATOM 596 O O . ARG A 1 77 ? 0.455 2.376 -22.900 1.00 96.06 77 ARG A O 1
ATOM 603 N N . GLU A 1 78 ? 1.829 0.613 -22.654 1.00 94.94 78 GLU A N 1
ATOM 604 C CA . GLU A 1 78 ? 1.040 -0.316 -23.473 1.00 94.94 78 GLU A CA 1
ATOM 605 C C . GLU A 1 78 ? -0.269 -0.731 -22.790 1.00 94.94 78 GLU A C 1
ATOM 607 O O . GLU A 1 78 ? -1.294 -0.848 -23.457 1.00 94.94 78 GLU A O 1
ATOM 612 N N . VAL A 1 79 ? -0.247 -0.931 -21.469 1.00 93.62 79 VAL A N 1
ATOM 613 C CA . VAL A 1 79 ? -1.398 -1.472 -20.723 1.00 93.62 79 VAL A CA 1
ATOM 614 C C . VAL A 1 79 ? -2.240 -0.403 -20.020 1.00 93.62 79 VAL A C 1
ATOM 616 O O . VAL A 1 79 ? -3.438 -0.590 -19.834 1.00 93.62 79 VAL A O 1
ATOM 619 N N . ASP A 1 80 ? -1.625 0.711 -19.626 1.00 93.00 80 ASP A N 1
ATOM 620 C CA . ASP A 1 80 ? -2.226 1.826 -18.887 1.00 93.00 80 ASP A CA 1
ATOM 621 C C . ASP A 1 80 ? -1.554 3.159 -19.296 1.00 93.00 80 ASP A C 1
ATOM 623 O O . ASP A 1 80 ? -0.705 3.710 -18.576 1.00 93.00 80 ASP A O 1
ATOM 627 N N . PRO A 1 81 ? -1.900 3.695 -20.483 1.00 93.38 81 PRO A N 1
ATOM 628 C CA . PRO A 1 81 ? -1.310 4.928 -20.997 1.00 93.38 81 PRO A CA 1
ATOM 629 C C . PRO A 1 81 ? -1.629 6.151 -20.125 1.00 93.38 81 PRO A C 1
ATOM 631 O O . PRO A 1 81 ? -0.821 7.081 -20.065 1.00 93.38 81 PRO A O 1
ATOM 634 N N . GLU A 1 82 ? -2.760 6.150 -19.413 1.00 93.25 82 GLU A N 1
ATOM 635 C CA . GLU A 1 82 ? -3.138 7.232 -18.502 1.00 93.25 82 GLU A CA 1
ATOM 636 C C . GLU A 1 82 ? -2.187 7.289 -17.300 1.00 93.25 82 GLU A C 1
ATOM 638 O O . GLU A 1 82 ? -1.590 8.333 -17.011 1.00 93.25 82 GLU A O 1
ATOM 643 N N . SER A 1 83 ? -1.974 6.165 -16.611 1.00 91.25 83 SER A N 1
ATOM 644 C CA . SER A 1 83 ? -0.998 6.097 -15.522 1.00 91.25 83 SER A CA 1
ATOM 645 C C . SER A 1 83 ? 0.426 6.322 -16.019 1.00 91.25 83 SER A C 1
ATOM 647 O O . SER A 1 83 ? 1.188 7.013 -15.342 1.00 91.25 83 SER A O 1
ATOM 649 N N . ALA A 1 84 ? 0.792 5.836 -17.209 1.00 93.31 84 ALA A N 1
ATOM 650 C CA . ALA A 1 84 ? 2.101 6.115 -17.803 1.00 93.31 84 ALA A CA 1
ATOM 651 C C . ALA A 1 84 ? 2.330 7.612 -18.078 1.00 93.31 84 ALA A C 1
ATOM 653 O O . ALA A 1 84 ? 3.466 8.080 -17.978 1.00 93.31 84 ALA A O 1
ATOM 654 N N . GLY A 1 85 ? 1.272 8.364 -18.404 1.00 93.56 85 GLY A N 1
ATOM 655 C CA . GLY A 1 85 ? 1.323 9.819 -18.570 1.00 93.56 85 GLY A CA 1
ATOM 656 C C . GLY A 1 85 ? 1.492 10.576 -17.249 1.00 93.56 85 GLY A C 1
ATOM 657 O O . GLY A 1 85 ? 2.148 11.614 -17.212 1.00 93.56 85 GLY A O 1
ATOM 658 N N . ARG A 1 86 ? 0.945 10.043 -16.150 1.00 94.50 86 ARG A N 1
ATOM 659 C CA . ARG A 1 86 ? 1.033 10.650 -14.808 1.00 94.50 86 ARG A CA 1
ATOM 660 C C . ARG A 1 86 ? 2.309 10.276 -14.049 1.00 94.50 86 ARG A C 1
ATOM 662 O O . ARG A 1 86 ? 2.755 11.036 -13.191 1.00 94.50 86 ARG A O 1
ATOM 669 N N . LEU A 1 87 ? 2.867 9.093 -14.301 1.00 93.25 87 LEU A N 1
ATOM 670 C CA . LEU A 1 87 ? 4.001 8.549 -13.557 1.00 93.25 87 LEU A CA 1
ATOM 671 C C . LEU A 1 87 ? 5.328 8.823 -14.267 1.00 93.25 87 LEU A C 1
ATOM 673 O O . LEU A 1 87 ? 5.524 8.472 -15.430 1.00 93.25 87 LEU A O 1
ATOM 677 N N . HIS A 1 88 ? 6.280 9.388 -13.523 1.00 93.31 88 HIS A N 1
ATOM 678 C CA . HIS A 1 88 ? 7.647 9.559 -14.003 1.00 93.31 88 HIS A CA 1
ATOM 679 C C . HIS A 1 88 ? 8.316 8.182 -14.210 1.00 93.31 88 HIS A C 1
ATOM 681 O O . HIS A 1 88 ? 8.173 7.329 -13.331 1.00 93.31 88 HIS A O 1
ATOM 687 N N . PRO A 1 89 ? 9.112 7.953 -15.277 1.00 91.12 89 PRO A N 1
ATOM 688 C CA . PRO A 1 89 ? 9.758 6.657 -15.544 1.00 91.12 89 PRO A CA 1
ATOM 689 C C . PRO A 1 89 ? 10.614 6.109 -14.391 1.00 91.12 89 PRO A C 1
ATOM 691 O O . 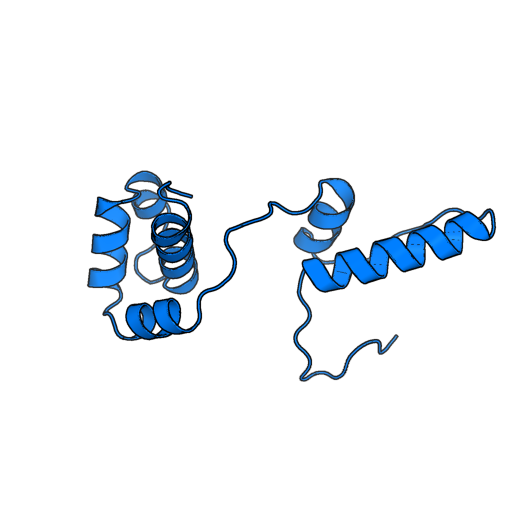PRO A 1 89 ? 10.765 4.901 -14.236 1.00 91.12 89 PRO A O 1
ATOM 694 N N . ASN A 1 90 ? 11.152 6.995 -13.547 1.00 90.94 90 ASN A N 1
ATOM 695 C CA . ASN A 1 90 ? 11.938 6.609 -12.369 1.00 90.94 90 ASN A CA 1
ATOM 696 C C . ASN A 1 90 ? 11.094 6.243 -11.137 1.00 90.94 90 ASN A C 1
ATOM 698 O O . ASN A 1 90 ? 11.651 5.730 -10.167 1.00 90.94 90 ASN A O 1
ATOM 702 N N . ASP A 1 91 ? 9.771 6.443 -11.150 1.00 92.44 91 ASP A N 1
ATOM 703 C CA . ASP A 1 91 ? 8.879 5.977 -10.080 1.00 92.44 91 ASP A CA 1
ATOM 704 C C . ASP A 1 91 ? 8.589 4.476 -10.233 1.00 92.44 91 ASP A C 1
ATOM 706 O O . ASP A 1 91 ? 7.452 4.024 -10.394 1.00 92.44 91 ASP A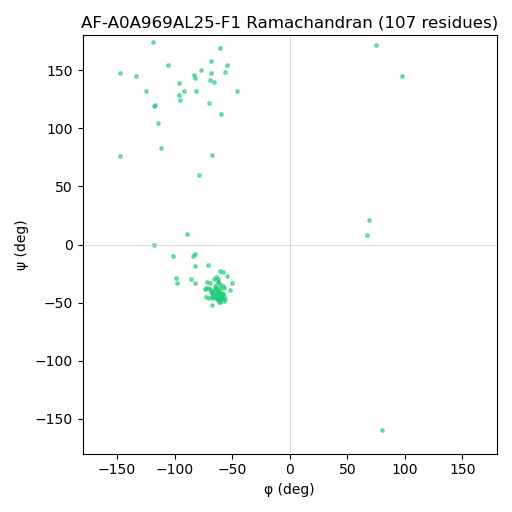 O 1
ATOM 710 N N . ARG A 1 92 ? 9.664 3.679 -10.182 1.00 93.12 92 ARG A N 1
ATOM 711 C CA . ARG A 1 92 ? 9.622 2.220 -10.342 1.00 93.12 92 ARG A CA 1
ATOM 712 C C . ARG A 1 92 ? 8.604 1.597 -9.400 1.00 93.12 92 ARG A C 1
ATOM 714 O O . ARG A 1 92 ? 7.876 0.696 -9.786 1.00 93.12 92 ARG A O 1
ATOM 721 N N . ARG A 1 93 ? 8.503 2.106 -8.168 1.00 90.62 93 ARG A N 1
ATOM 722 C CA . ARG A 1 93 ? 7.579 1.579 -7.161 1.00 90.62 93 ARG A CA 1
ATOM 723 C C . ARG A 1 93 ? 6.119 1.707 -7.605 1.00 90.62 93 ARG A C 1
ATOM 725 O O . ARG A 1 93 ? 5.373 0.739 -7.440 1.00 90.62 93 ARG A O 1
ATOM 732 N N . ARG A 1 94 ? 5.692 2.871 -8.111 1.00 91.06 94 ARG A N 1
ATOM 733 C CA . ARG A 1 94 ? 4.308 3.056 -8.584 1.00 91.06 94 ARG A CA 1
ATOM 734 C C . ARG A 1 94 ? 4.061 2.347 -9.911 1.00 91.06 94 ARG A C 1
ATOM 736 O O . ARG A 1 94 ? 3.017 1.719 -10.046 1.00 91.06 94 ARG A O 1
ATOM 743 N N . ILE A 1 95 ? 5.034 2.352 -10.822 1.00 94.44 95 ILE A N 1
ATOM 744 C CA . ILE A 1 95 ? 4.941 1.638 -12.105 1.00 94.44 95 ILE A CA 1
ATOM 745 C C . ILE A 1 95 ? 4.786 0.128 -11.878 1.00 94.44 95 ILE A C 1
ATOM 747 O O . ILE A 1 95 ? 3.849 -0.478 -12.389 1.00 94.44 95 ILE A O 1
ATOM 751 N N . THR A 1 96 ? 5.635 -0.482 -11.042 1.00 93.00 96 THR A N 1
ATOM 752 C CA . THR A 1 96 ? 5.526 -1.904 -10.679 1.00 93.00 96 THR A CA 1
ATOM 753 C C . THR A 1 96 ? 4.168 -2.224 -10.061 1.00 93.00 96 THR A C 1
ATOM 755 O O . THR A 1 96 ? 3.623 -3.289 -10.321 1.00 93.00 96 THR A O 1
ATOM 758 N N . ARG A 1 97 ? 3.595 -1.319 -9.254 1.00 91.25 97 ARG A N 1
ATOM 759 C CA . ARG A 1 97 ? 2.259 -1.533 -8.684 1.00 91.25 97 ARG A CA 1
ATOM 760 C C . ARG A 1 97 ? 1.165 -1.502 -9.752 1.00 91.25 97 ARG A C 1
ATOM 762 O O . ARG A 1 97 ? 0.274 -2.338 -9.687 1.00 91.25 97 ARG A O 1
ATOM 769 N N . ALA A 1 98 ? 1.225 -0.570 -10.697 1.00 90.94 98 ALA A N 1
ATOM 770 C CA . ALA A 1 98 ? 0.254 -0.494 -11.785 1.00 90.94 98 ALA A CA 1
ATOM 771 C C . ALA A 1 98 ? 0.301 -1.749 -12.672 1.00 90.94 98 ALA A C 1
ATOM 773 O O . ALA A 1 98 ? -0.732 -2.373 -12.897 1.00 90.94 98 ALA A O 1
ATOM 774 N N . LEU A 1 99 ? 1.503 -2.195 -13.052 1.00 92.44 99 LEU A N 1
ATOM 775 C CA . LEU A 1 99 ? 1.698 -3.445 -13.797 1.00 92.44 99 LEU A CA 1
ATOM 776 C C . LEU A 1 99 ? 1.222 -4.679 -13.013 1.00 92.44 99 LEU A C 1
ATOM 778 O O . LEU A 1 99 ? 0.537 -5.531 -13.565 1.00 92.44 99 LEU A O 1
ATOM 782 N N . GLU A 1 100 ? 1.525 -4.759 -11.714 1.00 91.06 100 GLU A N 1
ATOM 783 C CA . GLU A 1 100 ? 1.062 -5.848 -10.840 1.00 91.06 100 GLU A CA 1
ATOM 784 C C . GLU A 1 100 ? -0.468 -5.906 -10.742 1.00 91.06 100 GLU A C 1
ATOM 786 O O . GLU A 1 100 ? -1.048 -6.992 -10.741 1.00 91.06 100 GLU A O 1
ATOM 791 N N . VAL A 1 101 ? -1.132 -4.749 -10.664 1.00 88.75 101 VAL A N 1
ATOM 792 C CA . VAL A 1 101 ? -2.598 -4.681 -10.663 1.00 88.75 101 VAL A CA 1
ATOM 793 C C . VAL A 1 101 ? -3.152 -5.128 -12.011 1.00 88.75 101 VAL A C 1
ATOM 795 O O . VAL A 1 101 ? -4.057 -5.961 -12.024 1.00 88.75 101 VAL A O 1
ATOM 798 N N . PHE A 1 102 ? -2.581 -4.653 -13.120 1.00 89.75 102 PHE A N 1
ATOM 799 C CA . PHE A 1 102 ? -3.010 -5.041 -14.460 1.00 89.75 102 PHE A CA 1
ATOM 800 C C . PHE A 1 102 ? -2.868 -6.550 -14.702 1.00 89.75 102 PHE A C 1
ATOM 802 O O . PHE A 1 102 ? -3.840 -7.191 -15.089 1.00 89.75 102 PHE A O 1
ATOM 809 N N . GLU A 1 103 ? -1.710 -7.149 -14.399 1.00 87.94 103 GLU A N 1
ATOM 810 C CA . GLU A 1 103 ? -1.476 -8.586 -14.627 1.00 87.94 103 GLU A CA 1
ATOM 811 C C . GLU A 1 103 ? -2.417 -9.490 -13.816 1.00 87.94 103 GLU A C 1
ATOM 813 O O . GLU A 1 103 ? -2.743 -10.596 -14.241 1.00 87.94 103 GLU A O 1
ATOM 818 N N . ARG A 1 104 ? -2.869 -9.040 -12.642 1.00 86.12 104 ARG A N 1
ATOM 819 C CA . ARG A 1 104 ? -3.706 -9.854 -11.750 1.00 86.12 104 ARG A CA 1
ATOM 820 C C . ARG A 1 104 ? -5.200 -9.578 -11.871 1.00 86.12 104 ARG A C 1
ATOM 822 O O . ARG A 1 104 ? -5.988 -10.491 -11.651 1.00 86.12 104 ARG A O 1
ATOM 829 N N . ALA A 1 105 ? -5.596 -8.340 -12.155 1.00 83.25 105 ALA A N 1
ATOM 830 C CA . ALA A 1 105 ? -7.001 -7.947 -12.269 1.00 83.25 105 ALA A CA 1
ATOM 831 C C . ALA A 1 105 ? -7.475 -7.815 -13.723 1.00 83.25 105 ALA A C 1
ATOM 833 O O . ALA A 1 105 ? -8.670 -7.629 -13.943 1.00 83.25 105 ALA A O 1
ATOM 834 N N . GLY A 1 106 ? -6.563 -7.858 -14.701 1.00 82.50 106 GLY A N 1
ATOM 835 C CA . GLY A 1 106 ? -6.858 -7.662 -16.123 1.00 82.50 106 GLY A CA 1
ATOM 836 C C . GLY A 1 106 ? -7.313 -6.244 -16.478 1.00 82.50 106 GLY A C 1
ATOM 837 O O . GLY A 1 106 ? -7.754 -6.010 -17.600 1.00 82.50 106 GLY A O 1
ATOM 838 N N . ARG A 1 107 ? -7.244 -5.301 -15.528 1.00 78.06 107 ARG A N 1
ATOM 839 C CA . ARG A 1 107 ? -7.678 -3.912 -15.701 1.00 78.06 107 ARG A CA 1
ATOM 840 C C . ARG A 1 107 ? -6.635 -2.919 -15.168 1.00 78.06 107 ARG A C 1
ATOM 842 O O . ARG A 1 107 ? -5.995 -3.233 -14.160 1.00 78.06 107 ARG A O 1
ATOM 849 N N . PRO A 1 108 ? -6.476 -1.752 -15.822 1.00 76.81 108 PRO A N 1
ATOM 850 C CA . PRO A 1 108 ? -5.606 -0.659 -15.374 1.00 76.81 108 PRO A CA 1
ATOM 851 C C . PRO A 1 108 ? -5.978 -0.092 -13.995 1.00 76.81 108 PRO A C 1
ATOM 853 O O . PRO A 1 108 ? -7.035 -0.431 -13.451 1.00 76.81 108 PRO A O 1
ATOM 856 N N . LEU A 1 109 ? -5.095 0.745 -13.431 1.00 69.44 109 LEU A N 1
ATOM 857 C CA . LEU A 1 109 ? -5.174 1.245 -12.049 1.00 69.44 109 LEU A CA 1
ATOM 858 C C . LEU A 1 109 ? -5.921 2.579 -11.918 1.00 69.44 109 LEU A C 1
ATOM 860 O O . LEU A 1 109 ? -5.601 3.525 -12.670 1.00 69.44 109 LEU A O 1
#